Protein AF-A0A397IJV6-F1 (afdb_monomer_lite)

Sequence (80 aa):
MNLINGQIKNQLKFRGKNSIAIYGITENPTENVYMMVMNYAEYGGLQKVLNNKFKELTWQRKSFILSSIVRGLKISMKWA

Structure (mmCIF, N/CA/C/O backbone):
data_AF-A0A397IJV6-F1
#
_entry.id   AF-A0A397IJV6-F1
#
loop_
_atom_site.group_PDB
_atom_site.id
_atom_site.type_symbol
_atom_site.label_atom_id
_atom_site.label_alt_id
_atom_site.label_comp_id
_atom_site.label_asym_id
_atom_site.label_entity_id
_atom_site.label_seq_id
_atom_site.pdbx_PDB_ins_code
_atom_site.Cartn_x
_atom_site.Cartn_y
_atom_site.Cartn_z
_atom_site.occupancy
_atom_site.B_iso_or_equiv
_atom_site.auth_seq_id
_atom_site.auth_comp_id
_atom_site.auth_asym_id
_atom_site.auth_atom_id
_atom_site.pdbx_PDB_model_num
ATOM 1 N N . MET A 1 1 ? -8.234 -3.773 19.466 1.00 63.78 1 MET A N 1
ATOM 2 C CA . MET A 1 1 ? -8.711 -2.599 18.694 1.00 63.78 1 MET A CA 1
ATOM 3 C C . MET A 1 1 ? -7.980 -1.293 19.025 1.00 63.78 1 MET A C 1
ATOM 5 O O . MET A 1 1 ? -7.445 -0.685 18.108 1.00 63.78 1 MET A O 1
ATOM 9 N N . ASN A 1 2 ? -7.880 -0.865 20.292 1.00 74.19 2 ASN A N 1
ATOM 10 C CA . ASN A 1 2 ? -7.330 0.464 20.642 1.00 74.19 2 ASN A CA 1
ATOM 11 C C . ASN A 1 2 ? -5.879 0.715 20.185 1.00 74.19 2 ASN A C 1
ATOM 13 O O . ASN A 1 2 ? -5.587 1.788 19.662 1.00 74.19 2 ASN A O 1
ATOM 17 N N . LEU A 1 3 ? -4.993 -0.281 20.309 1.00 82.12 3 LEU A N 1
ATOM 18 C CA . LEU A 1 3 ? -3.598 -0.167 19.861 1.00 82.12 3 LEU A CA 1
ATOM 19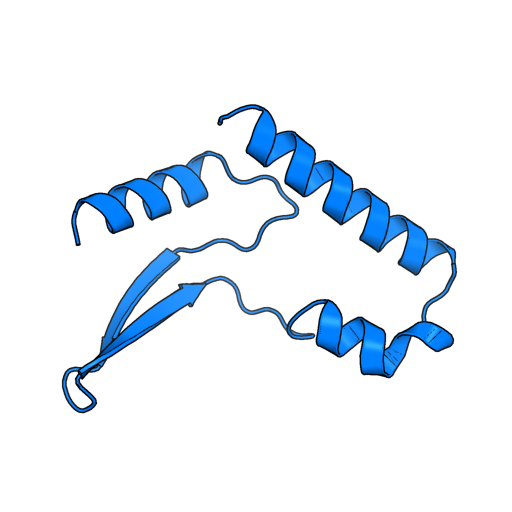 C C . LEU A 1 3 ? -3.487 0.000 18.336 1.00 82.12 3 LEU A C 1
ATOM 21 O O . LEU A 1 3 ? -2.787 0.890 17.860 1.00 82.12 3 LEU A O 1
ATOM 25 N N . ILE A 1 4 ? -4.227 -0.813 17.578 1.00 85.38 4 ILE A N 1
ATOM 26 C CA . ILE A 1 4 ? -4.218 -0.788 16.108 1.00 85.38 4 ILE A CA 1
ATOM 27 C C . ILE A 1 4 ? -4.786 0.539 15.589 1.00 85.38 4 ILE A C 1
ATOM 29 O O . ILE A 1 4 ? -4.206 1.160 14.703 1.00 85.38 4 ILE A O 1
ATOM 33 N N . ASN A 1 5 ? -5.859 1.044 16.201 1.00 85.50 5 ASN A N 1
ATOM 34 C CA . ASN A 1 5 ? -6.404 2.362 15.871 1.00 85.50 5 ASN A CA 1
ATOM 35 C C . ASN A 1 5 ? -5.397 3.491 16.148 1.00 85.50 5 ASN A C 1
ATOM 37 O O . ASN A 1 5 ? -5.317 4.447 15.376 1.00 85.50 5 ASN A O 1
ATOM 41 N N . GLY A 1 6 ? -4.598 3.376 17.214 1.00 89.06 6 GLY A N 1
ATOM 42 C CA . GLY A 1 6 ? -3.479 4.284 17.481 1.00 89.06 6 GLY A CA 1
ATOM 43 C C . GLY A 1 6 ? -2.404 4.232 16.391 1.00 89.06 6 GLY A C 1
ATOM 44 O O . GLY A 1 6 ? -1.979 5.273 15.891 1.00 89.06 6 GLY A O 1
ATOM 45 N N . GLN A 1 7 ? -2.019 3.028 15.958 1.00 89.38 7 GLN A N 1
ATOM 46 C CA . GLN A 1 7 ? -1.053 2.826 14.871 1.00 89.38 7 GLN A CA 1
ATOM 47 C C . GLN A 1 7 ? -1.553 3.402 13.538 1.00 89.38 7 GLN A C 1
ATOM 49 O O . GLN A 1 7 ? -0.798 4.090 12.853 1.00 89.38 7 GLN A O 1
ATOM 54 N N . ILE A 1 8 ? -2.830 3.201 13.196 1.00 92.19 8 ILE A N 1
ATOM 55 C CA . ILE A 1 8 ? -3.445 3.748 11.975 1.00 92.19 8 ILE A CA 1
ATOM 56 C C . ILE A 1 8 ? -3.472 5.279 12.013 1.00 92.19 8 ILE A C 1
ATOM 58 O O . ILE A 1 8 ? -3.085 5.924 11.041 1.00 92.19 8 ILE A O 1
ATOM 62 N N . LYS A 1 9 ? -3.854 5.887 13.145 1.00 90.44 9 LYS A N 1
ATOM 63 C CA . LYS A 1 9 ? -3.820 7.352 13.306 1.00 90.44 9 LYS A CA 1
ATOM 64 C C . LYS A 1 9 ? -2.409 7.915 13.125 1.00 90.44 9 LYS A C 1
ATOM 66 O O . LYS A 1 9 ? -2.236 8.918 12.432 1.00 90.44 9 LYS A O 1
ATOM 71 N N . ASN A 1 10 ? -1.399 7.258 13.694 1.00 90.06 10 ASN A N 1
ATOM 72 C CA . ASN A 1 10 ? -0.003 7.656 13.511 1.00 90.06 10 ASN A CA 1
ATOM 73 C C . ASN A 1 10 ? 0.447 7.493 12.055 1.00 90.06 10 ASN A C 1
ATOM 75 O O . ASN A 1 10 ? 1.065 8.404 11.507 1.00 90.06 10 ASN A O 1
ATOM 79 N N . GLN A 1 11 ? 0.083 6.392 11.394 1.00 90.75 11 GLN A N 1
ATOM 80 C CA . GLN A 1 11 ? 0.362 6.184 9.973 1.00 90.75 11 GLN A CA 1
ATOM 81 C C . GLN A 1 11 ? -0.263 7.288 9.119 1.00 90.75 11 GLN A C 1
ATOM 83 O O . GLN A 1 11 ? 0.416 7.879 8.282 1.00 90.75 11 GLN A O 1
ATOM 88 N N . LEU A 1 12 ? -1.527 7.635 9.365 1.00 89.00 12 LEU A N 1
ATOM 89 C CA . LEU A 1 12 ? -2.204 8.707 8.642 1.00 89.00 12 LEU A CA 1
ATOM 90 C C . LEU A 1 12 ? -1.494 10.052 8.811 1.00 89.00 12 LEU A C 1
ATOM 92 O O . LEU A 1 12 ? -1.363 10.781 7.828 1.00 89.00 12 LEU A O 1
ATOM 96 N N . LYS A 1 13 ? -1.023 10.354 10.027 1.00 88.69 13 LYS A N 1
ATOM 97 C CA . LYS A 1 13 ? -0.379 11.625 10.379 1.00 88.69 13 LYS A CA 1
ATOM 98 C C . LYS A 1 13 ? 1.059 11.747 9.866 1.00 88.69 13 LYS A C 1
ATOM 100 O O . LYS A 1 13 ? 1.449 12.826 9.432 1.00 88.69 13 LYS A O 1
ATOM 105 N N . PHE A 1 14 ? 1.840 10.670 9.922 1.00 85.62 14 PHE A N 1
ATOM 106 C CA . PHE A 1 14 ? 3.292 10.714 9.700 1.00 85.62 14 PHE A CA 1
ATOM 107 C C . PHE A 1 14 ? 3.765 10.005 8.425 1.00 85.62 14 PHE A C 1
ATOM 109 O O . PHE A 1 14 ? 4.963 10.012 8.132 1.00 85.62 14 PHE A O 1
ATOM 116 N N . ARG A 1 15 ? 2.867 9.398 7.636 1.00 85.50 15 ARG A N 1
ATOM 117 C CA . ARG A 1 15 ? 3.267 8.736 6.386 1.00 85.50 15 ARG A CA 1
ATOM 118 C C . ARG A 1 15 ? 3.942 9.697 5.408 1.00 85.50 15 ARG A C 1
ATOM 120 O O . ARG A 1 15 ? 3.538 10.845 5.230 1.00 85.50 15 ARG A O 1
ATOM 127 N N . GLY A 1 16 ? 4.934 9.176 4.692 1.00 83.75 16 GLY A N 1
ATOM 128 C CA . GLY A 1 16 ? 5.513 9.858 3.541 1.00 83.75 16 GLY A CA 1
ATOM 129 C C . GLY A 1 16 ? 4.588 9.828 2.321 1.00 83.75 16 GLY A C 1
ATOM 130 O O . GLY A 1 16 ? 3.721 8.964 2.197 1.00 83.75 16 GLY A O 1
ATOM 131 N N . LYS A 1 17 ? 4.831 10.728 1.355 1.00 83.62 17 LYS A N 1
ATOM 132 C CA . LYS A 1 17 ? 4.081 10.794 0.080 1.00 83.62 17 LYS A CA 1
ATOM 133 C C . LYS A 1 17 ? 4.133 9.498 -0.750 1.00 83.62 17 LYS A C 1
ATOM 135 O O . LYS A 1 17 ? 3.280 9.298 -1.602 1.00 83.62 17 LYS A O 1
ATOM 140 N N . ASN A 1 18 ? 5.121 8.634 -0.506 1.00 85.69 18 ASN A N 1
ATOM 141 C CA . ASN A 1 18 ? 5.312 7.370 -1.228 1.00 85.69 18 ASN A CA 1
ATOM 142 C C . ASN A 1 18 ? 4.667 6.158 -0.528 1.00 85.69 18 ASN A C 1
ATOM 144 O O . ASN A 1 18 ? 4.940 5.023 -0.911 1.00 85.69 18 ASN A O 1
ATOM 148 N N . SER A 1 19 ? 3.868 6.375 0.516 1.00 87.94 19 SER A N 1
ATOM 149 C CA . SER A 1 19 ? 3.230 5.310 1.291 1.00 87.94 19 SER A CA 1
ATOM 150 C C . SER A 1 19 ? 1.717 5.320 1.076 1.00 87.94 19 SER A C 1
ATOM 152 O O . SER A 1 19 ? 1.090 6.380 1.050 1.00 87.94 19 SER A O 1
ATOM 154 N N . ILE A 1 20 ? 1.122 4.131 0.960 1.00 91.31 20 ILE A N 1
ATOM 155 C CA . ILE A 1 20 ? -0.333 3.961 0.853 1.00 91.31 20 ILE A CA 1
ATOM 156 C C . ILE A 1 20 ? -0.985 4.414 2.166 1.00 91.31 20 ILE A C 1
ATOM 158 O O . ILE A 1 20 ? -0.526 4.063 3.252 1.00 91.31 20 ILE A O 1
ATOM 162 N N . ALA A 1 21 ? -2.033 5.231 2.074 1.00 92.94 21 ALA A N 1
ATOM 163 C CA . ALA A 1 21 ? -2.808 5.658 3.234 1.00 92.94 21 ALA A CA 1
ATOM 164 C C . ALA A 1 21 ? -3.659 4.497 3.757 1.00 92.94 21 ALA A C 1
ATOM 166 O O . ALA A 1 21 ? -4.367 3.875 2.967 1.00 92.94 21 ALA A O 1
ATOM 167 N N . ILE A 1 22 ? -3.612 4.238 5.063 1.00 94.19 22 ILE A N 1
ATOM 168 C CA . ILE A 1 22 ? -4.518 3.306 5.737 1.00 94.19 22 ILE A CA 1
ATOM 169 C C . ILE A 1 22 ? -5.557 4.148 6.462 1.00 94.19 22 ILE A C 1
ATOM 171 O O . ILE A 1 22 ? -5.209 4.958 7.311 1.00 94.19 22 ILE A O 1
ATOM 175 N N . TYR A 1 23 ? -6.826 3.978 6.123 1.00 93.06 23 TYR A N 1
ATOM 176 C CA . TYR A 1 23 ? -7.918 4.766 6.688 1.00 93.06 23 TYR A CA 1
ATOM 177 C C . TYR A 1 23 ? -8.513 4.130 7.937 1.00 93.06 23 TYR A C 1
ATOM 179 O O . TYR A 1 23 ? -8.950 4.839 8.840 1.00 93.06 23 TYR A O 1
ATOM 187 N N . GLY A 1 24 ? -8.513 2.802 8.008 1.00 93.75 24 GLY A N 1
ATOM 188 C CA . GLY A 1 24 ? -9.120 2.091 9.119 1.00 93.75 24 GLY A CA 1
ATOM 189 C C . GLY A 1 24 ? -9.169 0.591 8.900 1.00 93.75 24 GLY A C 1
ATOM 190 O O . GLY A 1 24 ? -8.599 0.055 7.948 1.00 93.75 24 GLY A O 1
ATOM 191 N N . ILE A 1 25 ? -9.883 -0.072 9.799 1.00 92.81 25 ILE A N 1
ATOM 192 C CA . ILE A 1 25 ? -10.245 -1.481 9.705 1.00 92.81 25 ILE A CA 1
ATOM 193 C C . ILE A 1 25 ? -11.763 -1.551 9.800 1.00 92.81 25 ILE A C 1
ATOM 195 O O . ILE A 1 25 ? -12.364 -0.848 10.610 1.00 92.81 25 ILE A O 1
ATOM 199 N N . THR A 1 26 ? -12.362 -2.385 8.964 1.00 92.69 26 THR A N 1
ATOM 200 C CA . 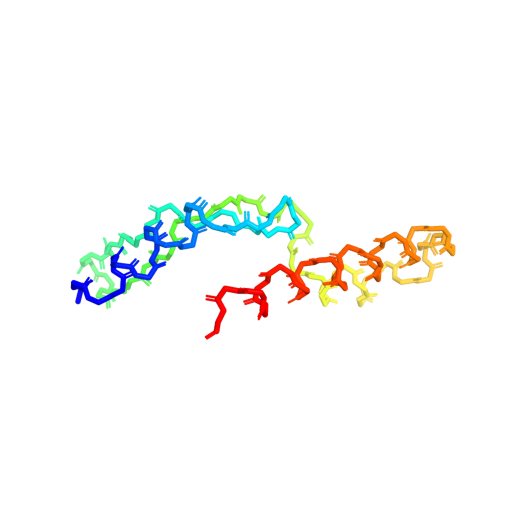THR A 1 26 ? -13.775 -2.745 9.022 1.00 92.69 26 THR A CA 1
ATOM 201 C C . THR A 1 26 ? -13.905 -4.218 9.385 1.00 92.69 26 THR A C 1
ATOM 203 O O . THR A 1 26 ? -12.973 -4.999 9.192 1.00 92.69 26 THR A O 1
ATOM 206 N N . GLU A 1 27 ? -15.054 -4.595 9.920 1.00 93.25 27 GLU A N 1
ATOM 207 C CA . GLU A 1 27 ? -15.377 -5.970 10.285 1.00 93.25 27 GLU A CA 1
ATOM 208 C C . GLU A 1 27 ? -16.492 -6.473 9.372 1.00 93.25 27 GLU A C 1
ATOM 210 O O . GLU A 1 27 ? -17.472 -5.762 9.141 1.00 93.25 27 GLU A O 1
ATOM 215 N N . ASN A 1 28 ? -16.332 -7.683 8.838 1.00 93.25 28 ASN A N 1
ATOM 216 C CA . ASN A 1 28 ? -17.421 -8.428 8.225 1.00 93.25 28 ASN A CA 1
ATOM 217 C C . ASN A 1 28 ? -17.961 -9.422 9.269 1.00 93.25 28 ASN A C 1
ATOM 219 O O . ASN A 1 28 ? -17.347 -10.479 9.451 1.00 93.25 28 ASN A O 1
ATOM 223 N N . PRO A 1 29 ? -19.081 -9.117 9.952 1.00 90.31 29 PRO A N 1
ATOM 224 C CA . PRO A 1 29 ? -19.598 -9.964 11.026 1.00 90.31 29 PRO A CA 1
ATOM 225 C C . PRO A 1 29 ? -20.075 -11.334 10.525 1.00 90.31 29 PRO A C 1
ATOM 227 O O . PRO A 1 29 ? -20.073 -12.295 11.285 1.00 90.31 29 PRO A O 1
ATOM 230 N N . THR A 1 30 ? -20.446 -11.451 9.246 1.00 94.50 30 THR A N 1
ATOM 231 C CA . THR A 1 30 ? -20.921 -12.706 8.643 1.00 94.50 30 THR A CA 1
ATOM 232 C C . THR A 1 30 ? -19.799 -13.729 8.487 1.00 94.50 30 THR A C 1
ATOM 234 O O . THR A 1 30 ? -20.001 -14.922 8.686 1.00 94.50 30 THR A O 1
ATOM 237 N N . GLU A 1 31 ? -18.609 -13.258 8.125 1.00 93.81 31 GLU A N 1
ATOM 238 C CA . GLU A 1 31 ? -17.440 -14.103 7.868 1.00 93.81 31 GLU A CA 1
ATOM 239 C C . GLU A 1 31 ? -16.442 -14.085 9.041 1.00 93.81 31 GLU A C 1
ATOM 241 O O . GLU A 1 31 ? -15.443 -14.801 9.012 1.00 93.81 31 GLU A O 1
ATOM 246 N N . ASN A 1 32 ? -16.708 -13.278 10.078 1.00 90.81 32 ASN A N 1
ATOM 247 C CA . ASN A 1 32 ? -15.829 -13.051 11.228 1.00 90.81 32 ASN A CA 1
ATOM 248 C C . ASN A 1 32 ? -14.397 -12.651 10.807 1.00 90.81 32 ASN A C 1
ATOM 250 O O . ASN A 1 32 ? -13.402 -13.131 11.356 1.00 90.81 32 ASN A O 1
ATOM 254 N N . VAL A 1 33 ? -14.293 -11.786 9.789 1.00 94.06 33 VAL A N 1
ATOM 255 C CA . VAL A 1 33 ? -13.012 -11.313 9.235 1.00 94.06 33 VAL A CA 1
ATOM 256 C C . VAL A 1 33 ? -12.888 -9.808 9.377 1.00 94.06 33 VAL A C 1
ATOM 258 O O . VAL A 1 33 ? -13.823 -9.049 9.115 1.00 94.06 33 VAL A O 1
ATOM 261 N N . TYR A 1 34 ? -11.681 -9.372 9.712 1.00 91.44 34 TYR A N 1
ATOM 262 C CA . TYR A 1 34 ? -11.298 -7.970 9.697 1.00 91.44 34 TYR A CA 1
ATOM 263 C C . TYR A 1 34 ? -10.643 -7.618 8.363 1.00 91.44 34 TYR A C 1
ATOM 265 O O . TYR A 1 34 ? -9.747 -8.318 7.891 1.00 91.44 34 TYR A O 1
ATOM 273 N N . MET A 1 35 ? -11.058 -6.501 7.772 1.00 92.62 35 MET A N 1
ATOM 274 C CA . MET A 1 35 ? -10.541 -6.000 6.502 1.00 92.62 35 MET A CA 1
ATOM 275 C C . MET A 1 35 ? -9.938 -4.611 6.686 1.00 92.62 35 MET A C 1
ATOM 277 O O . MET A 1 35 ? -10.484 -3.767 7.392 1.00 92.62 35 MET A O 1
ATOM 281 N N . MET A 1 36 ? -8.812 -4.347 6.027 1.00 93.00 36 MET A N 1
ATOM 282 C CA . MET A 1 36 ? -8.172 -3.033 6.055 1.00 93.00 36 MET A CA 1
ATOM 283 C C . MET A 1 36 ? -8.745 -2.132 4.959 1.00 93.00 36 MET A C 1
ATOM 285 O O . MET A 1 36 ? -8.776 -2.507 3.789 1.00 93.00 36 MET A O 1
ATOM 289 N N . VAL A 1 37 ? -9.132 -0.913 5.327 1.00 94.38 37 VAL A N 1
ATOM 290 C CA . VAL A 1 37 ? -9.534 0.132 4.383 1.00 94.38 37 VAL A CA 1
ATOM 291 C C . VAL A 1 37 ? -8.309 0.986 4.081 1.00 94.38 37 VAL A C 1
ATOM 293 O O . VAL A 1 37 ? -7.759 1.631 4.974 1.00 94.38 37 VAL A O 1
ATOM 296 N N . MET A 1 38 ? -7.862 0.994 2.829 1.00 95.25 38 MET A N 1
ATOM 297 C CA . MET A 1 38 ? -6.661 1.712 2.400 1.00 95.25 38 MET A CA 1
ATOM 298 C C . MET A 1 38 ? -6.817 2.271 0.986 1.00 95.25 38 MET A C 1
ATOM 300 O O . MET A 1 38 ? -7.729 1.887 0.256 1.00 95.25 38 MET A O 1
ATOM 304 N N . ASN A 1 39 ? -5.910 3.163 0.587 1.00 95.06 39 ASN A N 1
ATOM 305 C CA . ASN A 1 39 ? -5.869 3.660 -0.786 1.00 95.06 39 ASN A CA 1
ATOM 306 C C . ASN A 1 39 ? -5.732 2.513 -1.791 1.00 95.06 39 ASN A C 1
ATOM 308 O O . ASN A 1 39 ? -4.849 1.662 -1.662 1.00 95.06 39 ASN A O 1
ATOM 312 N N . TYR A 1 40 ? -6.582 2.532 -2.816 1.00 94.69 40 TYR A N 1
ATOM 313 C CA . TYR A 1 40 ? -6.562 1.524 -3.864 1.00 94.69 40 TYR A CA 1
ATOM 314 C C . TYR A 1 40 ? -5.257 1.600 -4.666 1.00 94.69 40 T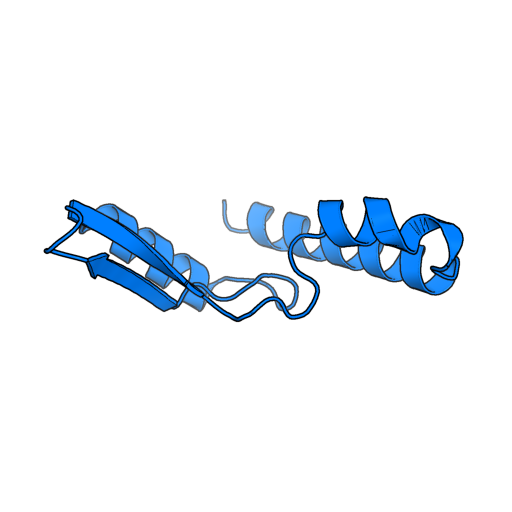YR A C 1
ATOM 316 O O . TYR A 1 40 ? -4.886 2.648 -5.196 1.00 94.69 40 TYR A O 1
ATOM 324 N N . ALA A 1 41 ? -4.556 0.471 -4.754 1.00 93.44 41 ALA A N 1
ATOM 325 C CA . ALA A 1 41 ? -3.364 0.326 -5.575 1.00 93.44 41 ALA A CA 1
ATOM 326 C C . ALA A 1 41 ? -3.768 -0.244 -6.939 1.00 93.44 41 ALA A C 1
ATOM 328 O O . ALA A 1 41 ? -3.839 -1.459 -7.102 1.00 93.44 41 ALA A O 1
ATOM 329 N N . GLU A 1 42 ? -4.006 0.636 -7.913 1.00 93.19 42 GLU A N 1
ATOM 330 C CA . GLU A 1 42 ? -4.477 0.290 -9.266 1.00 93.19 42 GLU A CA 1
ATOM 331 C C . GLU A 1 42 ? -3.693 -0.861 -9.919 1.00 93.19 42 GLU A C 1
ATOM 333 O O . GLU A 1 42 ? -4.272 -1.780 -10.492 1.00 93.19 42 GLU A O 1
ATOM 338 N N . TYR A 1 43 ? -2.366 -0.854 -9.774 1.00 91.44 43 TYR A N 1
ATOM 339 C CA . TYR A 1 43 ? -1.481 -1.867 -10.360 1.00 91.44 43 TYR A CA 1
ATOM 340 C C . TYR A 1 43 ? -1.182 -3.045 -9.416 1.00 91.44 43 TYR A C 1
ATOM 342 O O . TYR A 1 43 ? -0.397 -3.935 -9.750 1.00 91.44 43 TYR A O 1
ATOM 350 N N . GLY A 1 44 ? -1.808 -3.069 -8.240 1.00 92.94 44 GLY A N 1
ATOM 351 C CA . GLY A 1 44 ? -1.527 -4.010 -7.165 1.00 92.94 44 GLY A CA 1
ATOM 352 C C . GLY A 1 44 ? -0.164 -3.783 -6.506 1.00 92.94 44 GLY A C 1
ATOM 353 O O . GLY A 1 44 ? 0.415 -2.696 -6.550 1.00 92.94 44 GLY A O 1
ATOM 354 N N . GLY A 1 45 ? 0.348 -4.831 -5.860 1.00 93.31 45 GLY A N 1
ATOM 355 C CA . GLY A 1 45 ? 1.648 -4.796 -5.193 1.00 93.31 45 GLY A CA 1
ATOM 356 C C . GLY A 1 45 ? 2.817 -4.698 -6.174 1.00 93.31 45 GLY A C 1
ATOM 357 O O . GLY A 1 45 ? 2.766 -5.228 -7.285 1.00 93.31 45 GLY A O 1
ATOM 358 N N . LEU A 1 46 ? 3.916 -4.082 -5.728 1.00 94.25 46 LEU A N 1
ATOM 359 C CA . LEU A 1 46 ? 5.128 -3.925 -6.536 1.00 94.25 46 LEU A CA 1
ATOM 360 C C . LEU A 1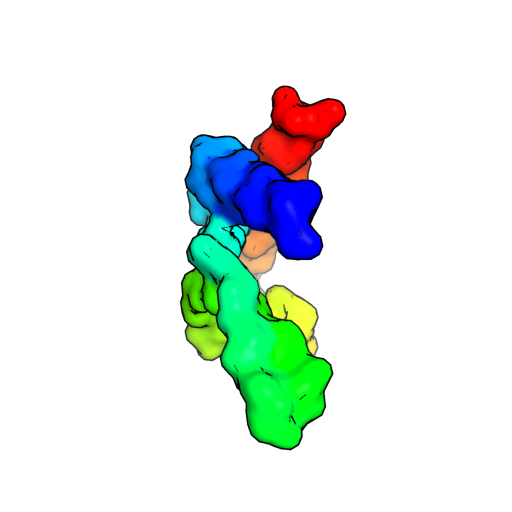 46 ? 5.631 -5.263 -7.101 1.00 94.25 46 LEU A C 1
ATOM 362 O O . LEU A 1 46 ? 6.013 -5.318 -8.264 1.00 94.25 46 LEU A O 1
ATOM 366 N N . GLN A 1 47 ? 5.572 -6.346 -6.319 1.00 95.44 47 GLN A N 1
ATOM 367 C CA . GLN A 1 47 ? 5.972 -7.681 -6.774 1.00 95.44 47 GLN A CA 1
ATOM 368 C C . GLN A 1 47 ? 5.185 -8.128 -8.016 1.00 95.44 47 GLN A C 1
ATOM 370 O O . GLN A 1 47 ? 5.786 -8.586 -8.982 1.00 95.44 47 GLN A O 1
ATOM 375 N N . LYS A 1 48 ? 3.860 -7.924 -8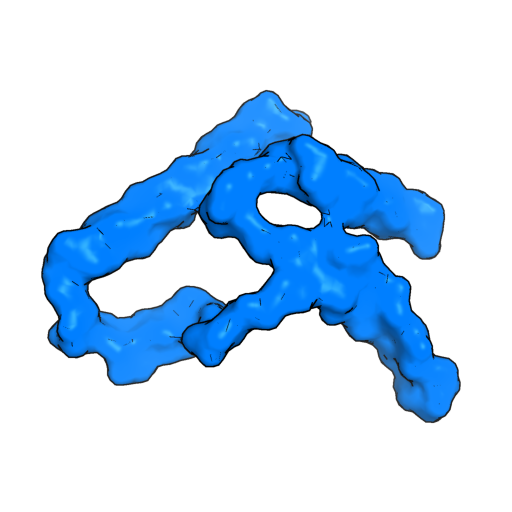.037 1.00 95.75 48 LYS A N 1
ATOM 376 C CA . LYS A 1 48 ? 3.006 -8.240 -9.193 1.00 95.75 48 LYS A CA 1
ATOM 377 C C . LYS A 1 48 ? 3.412 -7.422 -10.419 1.00 95.75 48 LYS A C 1
ATOM 379 O O . LYS A 1 48 ? 3.525 -7.962 -11.515 1.00 95.75 48 LYS A O 1
ATOM 384 N N . VAL A 1 49 ? 3.670 -6.127 -10.230 1.00 94.12 49 VAL A N 1
ATOM 385 C CA . VAL A 1 49 ? 4.097 -5.232 -11.316 1.00 94.12 49 VAL A CA 1
ATOM 386 C C . VAL A 1 49 ? 5.444 -5.663 -11.891 1.00 94.12 49 VAL A C 1
ATOM 388 O O . VAL A 1 49 ? 5.586 -5.736 -13.110 1.00 94.12 49 VAL A O 1
ATOM 391 N N . LEU A 1 50 ? 6.428 -5.965 -11.040 1.00 95.31 50 LEU A N 1
ATOM 392 C CA . LEU A 1 50 ? 7.756 -6.379 -11.490 1.00 95.31 50 LEU A CA 1
ATOM 393 C C . LEU A 1 50 ? 7.703 -7.750 -12.175 1.00 95.31 50 LEU A C 1
ATOM 395 O O . LEU A 1 50 ? 8.234 -7.886 -13.272 1.00 95.31 50 LEU A O 1
ATOM 399 N N . ASN A 1 51 ? 6.990 -8.727 -11.613 1.00 96.12 51 ASN A N 1
ATOM 400 C CA . ASN A 1 51 ? 6.859 -10.049 -12.229 1.00 96.12 51 ASN A CA 1
ATOM 401 C C . ASN A 1 51 ? 6.246 -9.981 -13.636 1.00 96.12 51 ASN A C 1
ATOM 403 O O . ASN A 1 51 ? 6.681 -10.708 -14.523 1.00 96.12 51 ASN A O 1
ATOM 407 N N . ASN A 1 52 ? 5.288 -9.077 -13.856 1.00 95.75 52 ASN A N 1
ATOM 408 C CA . ASN A 1 52 ? 4.579 -8.990 -15.131 1.00 95.75 52 ASN A CA 1
ATOM 409 C C . ASN A 1 52 ? 5.257 -8.064 -16.148 1.00 95.75 52 ASN A C 1
ATOM 411 O O . ASN A 1 52 ? 5.182 -8.325 -17.341 1.00 95.75 52 ASN A O 1
ATOM 415 N N . LYS A 1 53 ? 5.884 -6.966 -15.701 1.00 95.19 53 LYS A N 1
ATOM 416 C CA . LYS A 1 53 ? 6.286 -5.858 -16.590 1.00 95.19 53 LYS A CA 1
ATOM 417 C C . LYS A 1 53 ? 7.751 -5.450 -16.481 1.00 95.19 53 LYS A C 1
ATOM 419 O O . LYS A 1 53 ? 8.152 -4.472 -17.105 1.00 95.19 53 LYS A O 1
ATOM 424 N N . PHE A 1 54 ? 8.595 -6.153 -15.719 1.00 94.94 54 PHE A N 1
ATOM 425 C CA . PHE A 1 54 ? 9.977 -5.699 -15.486 1.00 94.94 54 PHE A CA 1
ATOM 426 C C . PHE A 1 54 ? 10.786 -5.461 -16.770 1.00 94.94 54 PHE A C 1
ATOM 428 O O . PHE A 1 54 ? 11.593 -4.529 -16.819 1.00 94.94 54 PHE A O 1
ATOM 435 N N . LYS A 1 55 ? 10.577 -6.276 -17.811 1.00 96.25 55 LYS A N 1
ATOM 436 C CA . LYS A 1 55 ? 11.252 -6.111 -19.109 1.00 96.25 55 LYS A CA 1
ATOM 437 C C . LYS A 1 55 ? 10.731 -4.906 -19.905 1.00 96.25 55 LYS A C 1
ATOM 439 O O . LYS A 1 55 ? 11.508 -4.294 -20.623 1.00 96.25 55 LYS A O 1
ATOM 444 N N . GLU A 1 56 ? 9.463 -4.543 -19.730 1.00 96.44 56 GLU A N 1
ATOM 445 C CA . GLU A 1 56 ? 8.802 -3.414 -20.406 1.00 96.44 56 GLU A CA 1
ATOM 446 C C . GLU A 1 56 ? 9.111 -2.064 -19.738 1.00 96.44 56 GLU A C 1
ATOM 448 O O . GLU A 1 56 ? 9.030 -1.009 -20.363 1.00 96.44 56 GLU A O 1
ATOM 453 N N . LEU A 1 57 ? 9.471 -2.074 -18.450 1.00 96.19 57 LEU A N 1
ATOM 454 C CA . LEU A 1 57 ? 9.829 -0.859 -17.725 1.00 96.19 57 LEU A CA 1
ATOM 455 C C . LEU A 1 57 ? 11.139 -0.266 -18.258 1.00 96.19 57 LEU A C 1
ATOM 457 O O . LEU A 1 57 ? 12.196 -0.904 -18.211 1.00 96.19 57 LEU A O 1
ATOM 461 N N . THR A 1 58 ? 11.094 1.010 -18.6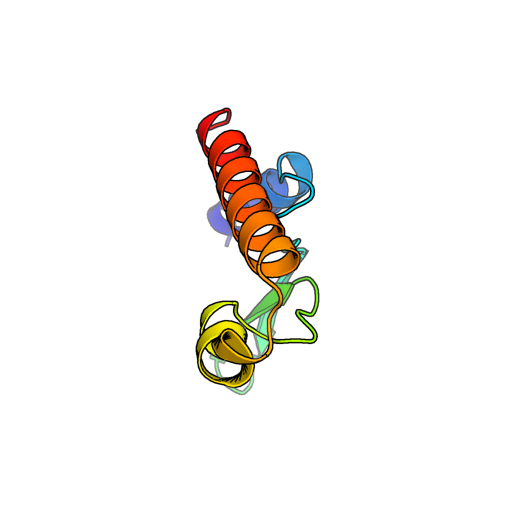41 1.00 97.69 58 THR A N 1
ATOM 462 C CA . THR A 1 58 ? 12.304 1.778 -18.955 1.00 97.69 58 THR A CA 1
ATOM 463 C C . THR A 1 58 ? 13.224 1.865 -17.735 1.00 97.69 58 THR A C 1
ATOM 465 O O . THR A 1 58 ? 12.778 1.852 -16.581 1.00 97.69 58 THR A O 1
ATOM 468 N N . TRP A 1 59 ? 14.531 2.009 -17.966 1.00 97.56 59 TRP A N 1
ATOM 469 C CA . TRP A 1 59 ? 15.508 2.199 -16.888 1.00 97.56 59 TRP A CA 1
ATOM 470 C C . TRP A 1 59 ? 15.189 3.402 -15.997 1.00 97.56 59 TRP A C 1
ATOM 472 O O . TRP A 1 59 ? 15.311 3.317 -14.775 1.00 97.56 59 TRP A O 1
ATOM 482 N N . GLN A 1 60 ? 14.692 4.490 -16.590 1.00 97.75 60 GLN A N 1
ATOM 483 C CA . GLN A 1 60 ? 14.217 5.657 -15.847 1.00 97.75 60 GLN A CA 1
ATOM 484 C C . GLN A 1 60 ? 13.088 5.283 -14.879 1.00 97.75 60 GLN A C 1
ATOM 486 O O . GLN A 1 60 ? 13.122 5.663 -13.708 1.00 97.75 60 GLN A O 1
ATOM 491 N N . ARG A 1 61 ? 12.110 4.481 -15.323 1.00 96.00 61 ARG A N 1
ATOM 492 C CA . ARG A 1 61 ? 11.003 4.044 -14.465 1.00 96.00 61 ARG A CA 1
ATOM 493 C C . ARG A 1 61 ? 11.477 3.114 -13.349 1.00 96.00 61 ARG A C 1
ATOM 495 O O . ARG A 1 61 ? 11.027 3.266 -12.216 1.00 96.00 61 ARG A O 1
ATOM 502 N N . LYS A 1 62 ? 12.419 2.210 -13.635 1.00 96.62 62 LYS A N 1
ATOM 503 C CA . LYS A 1 62 ? 13.057 1.349 -12.620 1.00 96.62 62 LYS A CA 1
ATOM 504 C C . LYS A 1 62 ? 13.760 2.180 -11.543 1.00 96.62 62 LYS A C 1
ATOM 506 O O . LYS A 1 62 ? 13.520 1.971 -10.355 1.00 96.62 62 LYS A O 1
ATOM 511 N N . SER A 1 63 ? 14.551 3.171 -11.955 1.00 97.50 63 SER A N 1
ATOM 512 C CA . SER A 1 63 ? 15.232 4.098 -11.042 1.00 97.50 63 SER A CA 1
ATOM 513 C C . SER A 1 63 ? 14.244 4.920 -10.206 1.00 97.50 63 SER A C 1
ATOM 515 O O . SER A 1 63 ? 14.431 5.091 -8.998 1.00 97.50 63 SER A O 1
ATOM 517 N N . PHE A 1 64 ? 13.135 5.364 -10.804 1.00 95.75 64 PHE A N 1
ATOM 518 C CA . PHE A 1 64 ? 12.084 6.084 -10.086 1.00 95.75 64 PHE A CA 1
ATOM 519 C C . PHE A 1 64 ? 11.404 5.223 -9.011 1.00 95.75 64 PHE A C 1
ATOM 521 O O . PHE A 1 64 ? 11.164 5.704 -7.899 1.00 95.75 64 PHE A O 1
ATOM 528 N N . ILE A 1 65 ? 11.111 3.955 -9.320 1.00 94.94 65 ILE A N 1
ATOM 529 C CA . ILE A 1 65 ? 10.546 2.998 -8.358 1.00 94.94 65 ILE A CA 1
ATOM 530 C C . ILE A 1 65 ? 11.511 2.820 -7.183 1.00 94.94 65 ILE A C 1
ATOM 532 O O . ILE A 1 65 ? 11.115 3.038 -6.039 1.00 94.94 65 ILE A O 1
ATOM 536 N N . LEU A 1 66 ? 12.785 2.520 -7.458 1.00 95.44 66 LEU A N 1
ATOM 537 C CA . LEU A 1 66 ? 13.813 2.362 -6.426 1.00 95.44 66 LEU A CA 1
ATOM 538 C C . LEU A 1 66 ? 13.939 3.616 -5.548 1.00 95.44 66 LEU A C 1
ATOM 540 O O . LEU A 1 66 ? 13.859 3.540 -4.322 1.00 95.44 66 LEU A O 1
ATOM 544 N N . SER A 1 67 ? 14.044 4.788 -6.173 1.00 95.06 67 SER A N 1
ATOM 545 C CA . SER A 1 67 ? 14.117 6.076 -5.476 1.00 95.06 67 SER A CA 1
ATOM 546 C C . SER A 1 67 ? 12.888 6.337 -4.601 1.00 95.06 67 SER A C 1
ATOM 548 O O . SER A 1 67 ? 12.985 6.995 -3.563 1.00 95.06 67 SER A O 1
ATOM 550 N N . SER A 1 68 ? 11.715 5.851 -5.014 1.00 93.31 68 SER A N 1
ATOM 551 C CA . SER A 1 68 ? 10.476 5.999 -4.250 1.00 93.31 68 SER A CA 1
ATOM 552 C C . SER A 1 68 ? 10.451 5.085 -3.025 1.00 93.31 68 SER A C 1
ATOM 554 O O . SER A 1 68 ? 10.061 5.550 -1.951 1.00 93.31 68 SER A O 1
ATOM 556 N N . ILE A 1 69 ? 10.948 3.850 -3.152 1.00 92.31 69 ILE A N 1
ATOM 557 C CA . ILE A 1 69 ? 11.111 2.901 -2.038 1.00 92.31 69 ILE A CA 1
ATOM 558 C C . ILE A 1 69 ? 12.080 3.469 -1.000 1.00 92.31 69 ILE A C 1
ATOM 560 O O . ILE A 1 69 ? 11.720 3.591 0.169 1.00 92.31 69 ILE A O 1
ATOM 564 N N . VAL A 1 70 ? 13.269 3.906 -1.428 1.00 93.12 70 VAL A N 1
ATOM 565 C CA . VAL A 1 70 ? 14.291 4.481 -0.533 1.00 93.12 70 VAL A CA 1
ATOM 566 C C . VAL A 1 70 ? 13.746 5.695 0.223 1.00 93.12 70 VAL A C 1
ATOM 568 O O . VAL A 1 70 ? 13.906 5.795 1.439 1.00 93.12 70 VAL A O 1
ATOM 571 N N . ARG A 1 71 ? 13.049 6.611 -0.467 1.00 89.38 71 ARG A N 1
ATOM 572 C CA . ARG A 1 71 ? 12.405 7.767 0.181 1.00 89.38 71 ARG A CA 1
ATOM 573 C C . ARG A 1 71 ? 11.331 7.353 1.189 1.00 89.38 71 ARG A C 1
ATOM 575 O O . ARG A 1 71 ? 11.253 7.969 2.247 1.00 89.38 71 ARG A O 1
ATOM 582 N N . GLY A 1 72 ? 10.523 6.338 0.874 1.00 85.94 72 GLY A N 1
ATOM 583 C CA . GLY A 1 72 ? 9.505 5.811 1.785 1.00 85.94 72 GLY A CA 1
ATOM 584 C C . GLY A 1 72 ? 10.121 5.253 3.070 1.00 85.94 72 GLY A C 1
ATOM 585 O O . GLY A 1 72 ? 9.731 5.666 4.160 1.00 85.94 72 GLY A O 1
ATOM 586 N N . LEU A 1 73 ? 11.145 4.405 2.932 1.00 85.69 73 LEU A N 1
ATOM 587 C CA . LEU A 1 73 ? 11.851 3.782 4.058 1.00 85.69 73 LEU A CA 1
ATOM 588 C C . LEU A 1 73 ? 12.588 4.804 4.934 1.00 85.69 73 LEU A C 1
ATOM 590 O O . LEU A 1 73 ? 12.546 4.732 6.160 1.00 85.69 73 LEU A O 1
ATOM 594 N N . LYS A 1 74 ? 13.216 5.812 4.319 1.00 85.56 74 LYS A N 1
ATOM 595 C CA . LYS A 1 74 ? 13.887 6.888 5.060 1.00 85.56 74 LYS A CA 1
ATOM 596 C C . LYS A 1 74 ? 12.917 7.673 5.944 1.00 85.56 74 LYS A C 1
ATOM 598 O O . LYS A 1 74 ? 13.299 8.105 7.025 1.00 85.56 74 LYS A O 1
ATOM 603 N N . ILE A 1 75 ? 11.683 7.897 5.487 1.00 76.50 75 ILE A N 1
ATOM 604 C CA . ILE A 1 75 ? 10.673 8.605 6.283 1.00 76.50 75 ILE A CA 1
ATOM 605 C C . ILE A 1 75 ? 10.190 7.719 7.431 1.00 76.50 75 ILE A C 1
ATOM 607 O O . ILE A 1 75 ? 10.108 8.212 8.549 1.00 76.50 75 ILE A O 1
ATOM 611 N N . SER A 1 76 ? 9.934 6.428 7.195 1.00 68.12 76 SER A N 1
ATOM 612 C CA . SER A 1 76 ? 9.496 5.525 8.268 1.00 68.12 76 SER A CA 1
ATOM 613 C C . SER A 1 76 ? 10.549 5.342 9.363 1.00 68.12 76 SER A C 1
ATOM 615 O O . SER A 1 76 ? 10.181 5.217 10.520 1.00 68.12 76 SER A O 1
ATOM 617 N N . MET A 1 77 ? 11.843 5.385 9.024 1.00 64.50 77 MET A N 1
ATOM 618 C CA . MET A 1 77 ? 12.942 5.285 9.999 1.00 64.50 77 MET A CA 1
ATOM 619 C C . MET A 1 77 ? 13.223 6.584 10.765 1.00 64.50 77 MET A C 1
ATOM 621 O O . MET A 1 77 ? 13.866 6.546 11.802 1.00 64.50 77 MET A O 1
ATOM 625 N N . LYS A 1 78 ? 12.774 7.745 10.273 1.00 61.44 78 LYS A N 1
ATOM 626 C CA . LYS A 1 78 ? 12.944 9.025 10.985 1.00 61.44 78 LYS A CA 1
ATOM 627 C C . LYS A 1 78 ? 11.997 9.196 12.175 1.00 61.44 78 LYS A C 1
ATOM 629 O O . LYS A 1 78 ? 12.216 10.092 12.981 1.00 61.44 78 LYS A O 1
ATOM 634 N N . TRP A 1 79 ? 10.935 8.400 12.228 1.00 56.72 79 TRP A N 1
ATOM 635 C CA . TRP A 1 79 ? 9.867 8.496 13.225 1.00 56.72 79 TRP A CA 1
ATOM 636 C C . TRP A 1 79 ? 9.663 7.180 13.994 1.00 56.72 79 TRP A C 1
ATOM 638 O O . TRP A 1 79 ? 8.632 7.022 14.646 1.00 56.72 79 TRP A O 1
ATOM 648 N N . ALA A 1 80 ? 10.612 6.246 13.872 1.00 54.62 80 ALA A N 1
ATOM 649 C CA . ALA A 1 80 ? 10.699 5.003 14.635 1.00 54.62 80 ALA A CA 1
ATOM 650 C C . ALA A 1 80 ? 11.779 5.158 15.709 1.00 54.62 80 ALA A C 1
ATOM 652 O O . ALA A 1 80 ? 11.541 4.671 16.833 1.00 54.62 80 ALA A O 1
#

Organism: NCBI:txid1348612

Radius of gyration: 15.83 Å; chains: 1; bounding box: 36×26×41 Å

pLDDT: mean 89.52, std 9.24, range [54.62, 97.75]

InterPro domains:
  IPR011009 Protein kinase-like domain superfamily [SSF56112] (9-74)

Foldseek 3Di:
DVVVVVVLVCCQVQFDPLDKRWDAWDADPVVRDIDTDIDDDPQPDPVSCCVVCVVVDDPVRVVVVVVSVVVRVVSVVVVD

Secondary structure (DSSP, 8-state):
-HHHHHHHHHHHHH--TTSPPEEEEEEETTTTEEEEEE---TT--HHHHHHHHTTTS-HHHHHHHHHHHHHHHHHHHH--